Protein AF-A0A6D0Y926-F1 (afdb_monomer_lite)

Foldseek 3Di:
DDDDWDFQWQDADPVQQKTWTDTPVNDDIDIDGNVPDDCVPPPDPDNDDD

Secondary structure (DSSP, 8-state):
------EEEEEEETTTTEEEEEETTSPPPEEEEGGG--GGG---------

InterPro domains:
  IPR002059 Cold-shock protein Csp, DNA-binding [PF00313] (5-49)
  IPR002059 Cold-shock protein Csp, DNA-binding [PS51857] (4-50)
  IPR012340 Nucleic acid-binding, OB-fold [G3DSA:2.40.50.140] (1-48)
  IPR012340 Nucleic acid-binding, OB-fold [SSF50249] (3-43)
  IPR019844 Cold-shock domain, conserved site [PS00352] (18-37)

Organism: Escherichia coli (NCBI:txid562)

pLDDT: mean 75.45, std 14.27, range [41.75, 89.44]

Radius of gyration: 11.11 Å; chains: 1; bounding box: 27×32×25 Å

Structure (mmCIF, N/CA/C/O backbone):
data_AF-A0A6D0Y926-F1
#
_entry.id   AF-A0A6D0Y926-F1
#
loop_
_atom_site.group_PDB
_atom_site.id
_atom_site.type_symbol
_atom_site.label_atom_id
_atom_site.label_alt_id
_atom_site.label_comp_id
_atom_site.label_asym_id
_atom_site.label_entity_id
_atom_site.label_seq_id
_atom_site.pdbx_PDB_ins_code
_atom_site.Cartn_x
_atom_site.Cartn_y
_atom_site.Cartn_z
_atom_site.occupancy
_atom_site.B_iso_or_equiv
_atom_site.auth_seq_id
_atom_site.auth_comp_id
_atom_site.auth_asym_id
_atom_site.auth_atom_id
_atom_site.pdbx_PDB_model_num
ATOM 1 N N . MET A 1 1 ? -8.987 -20.604 0.646 1.00 53.78 1 MET A N 1
ATOM 2 C CA . MET A 1 1 ? -9.961 -19.491 0.584 1.00 53.78 1 MET A CA 1
ATOM 3 C C . MET A 1 1 ? -9.188 -18.177 0.584 1.00 53.78 1 MET A C 1
ATOM 5 O O . MET A 1 1 ? -8.640 -17.840 1.625 1.00 53.78 1 MET A O 1
ATOM 9 N N . SER A 1 2 ? -9.058 -17.467 -0.545 1.00 63.69 2 SER A N 1
ATOM 10 C CA . SER A 1 2 ? -8.532 -16.091 -0.512 1.00 63.69 2 SER A CA 1
ATOM 11 C C . SER A 1 2 ? -9.699 -15.139 -0.257 1.00 63.69 2 SER A C 1
ATOM 13 O O . SER A 1 2 ? -10.765 -15.274 -0.857 1.00 63.69 2 SER A O 1
ATOM 15 N N . ARG A 1 3 ? -9.543 -14.226 0.702 1.00 73.25 3 ARG A N 1
ATOM 16 C CA . ARG A 1 3 ? -10.563 -13.222 1.006 1.00 73.25 3 ARG A CA 1
ATOM 17 C C . ARG A 1 3 ? -10.177 -11.946 0.271 1.00 73.25 3 ARG A C 1
ATOM 19 O O . ARG A 1 3 ? -9.121 -11.388 0.549 1.00 73.25 3 ARG A O 1
ATOM 26 N N . LYS A 1 4 ? -10.997 -11.530 -0.696 1.00 75.81 4 LYS A N 1
ATOM 27 C CA . LYS A 1 4 ? -10.784 -10.280 -1.434 1.00 75.81 4 LYS A CA 1
ATOM 28 C C . LYS A 1 4 ? -11.133 -9.102 -0.522 1.00 75.81 4 LYS A C 1
ATOM 30 O O . LYS A 1 4 ? -12.163 -9.139 0.148 1.00 75.81 4 LYS A O 1
ATOM 35 N N . MET A 1 5 ? -10.276 -8.088 -0.488 1.00 79.94 5 MET A N 1
ATOM 36 C CA . MET A 1 5 ? -10.565 -6.795 0.131 1.00 79.94 5 MET A CA 1
ATOM 37 C C . MET A 1 5 ? -10.152 -5.684 -0.828 1.00 79.94 5 MET A C 1
ATOM 39 O O . MET A 1 5 ? -9.195 -5.851 -1.581 1.00 79.94 5 MET A O 1
ATOM 43 N N . THR A 1 6 ? -10.855 -4.561 -0.772 1.00 82.00 6 THR A N 1
ATOM 44 C CA . THR A 1 6 ? -10.486 -3.325 -1.464 1.00 82.00 6 THR A CA 1
ATOM 45 C C . THR A 1 6 ? -10.080 -2.278 -0.434 1.00 82.00 6 THR A C 1
ATOM 47 O O . THR A 1 6 ? -10.520 -2.310 0.720 1.00 82.00 6 THR A O 1
ATOM 50 N N . GLY A 1 7 ? -9.216 -1.355 -0.834 1.00 85.06 7 GLY A N 1
ATOM 51 C CA . GLY A 1 7 ? -8.724 -0.308 0.044 1.00 85.06 7 GLY A CA 1
ATOM 52 C C . GLY A 1 7 ? -7.931 0.735 -0.721 1.00 85.06 7 GLY A C 1
ATOM 53 O O . GLY A 1 7 ? -7.610 0.549 -1.893 1.00 85.06 7 GLY A O 1
ATOM 54 N N . ILE A 1 8 ? -7.622 1.827 -0.034 1.00 84.56 8 ILE A N 1
ATOM 55 C CA . ILE A 1 8 ? -6.836 2.931 -0.579 1.00 84.56 8 ILE A CA 1
ATOM 56 C C . ILE A 1 8 ? -5.383 2.736 -0.156 1.00 84.56 8 ILE A C 1
ATOM 58 O O . ILE A 1 8 ? -5.092 2.563 1.029 1.00 84.56 8 ILE A O 1
ATOM 62 N N . LEU A 1 9 ? -4.468 2.778 -1.122 1.00 85.44 9 LEU A N 1
ATOM 63 C CA . LEU A 1 9 ? -3.034 2.826 -0.862 1.00 85.44 9 LEU A CA 1
ATOM 64 C C . LEU A 1 9 ? -2.669 4.201 -0.296 1.00 85.44 9 LEU A C 1
ATOM 66 O O . LEU A 1 9 ? -2.682 5.197 -1.011 1.00 85.44 9 LEU A O 1
ATOM 70 N N . LYS A 1 10 ? -2.351 4.252 0.999 1.00 85.06 10 LYS A N 1
ATOM 71 C CA . LYS A 1 10 ? -1.921 5.479 1.681 1.00 85.06 10 LYS A CA 1
ATOM 72 C C . LYS A 1 10 ? -0.518 5.881 1.259 1.00 85.06 10 LYS A C 1
ATOM 74 O O . LYS A 1 10 ? -0.270 7.030 0.916 1.00 85.06 10 LYS A O 1
ATOM 79 N N . THR A 1 11 ? 0.408 4.935 1.337 1.00 83.81 11 THR A N 1
ATOM 80 C CA . THR A 1 11 ? 1.815 5.152 1.010 1.00 83.81 11 THR A CA 1
ATOM 81 C C . THR A 1 11 ? 2.394 3.892 0.397 1.00 83.81 11 THR A C 1
ATOM 83 O O . THR A 1 11 ? 2.013 2.779 0.759 1.00 83.81 11 THR A O 1
ATOM 86 N N . PHE A 1 12 ? 3.329 4.063 -0.529 1.00 84.62 12 PHE A N 1
ATOM 87 C CA . PHE A 1 12 ? 4.117 2.971 -1.076 1.00 84.62 12 PHE A CA 1
ATOM 88 C C . PHE A 1 12 ? 5.541 3.460 -1.316 1.00 84.62 12 PHE A C 1
ATOM 90 O O . PHE A 1 12 ? 5.761 4.430 -2.038 1.00 84.62 12 PHE A O 1
ATOM 97 N N . ASP A 1 13 ? 6.502 2.795 -0.689 1.00 84.94 13 ASP A N 1
ATOM 98 C CA . ASP A 1 13 ? 7.919 2.981 -0.948 1.00 84.94 13 ASP A CA 1
ATOM 99 C C . ASP A 1 13 ? 8.413 1.854 -1.857 1.00 84.94 13 ASP A C 1
ATOM 101 O O . ASP A 1 13 ? 8.628 0.719 -1.419 1.00 84.94 13 ASP A O 1
ATOM 105 N N . GLY A 1 14 ? 8.624 2.191 -3.129 1.00 81.12 14 GLY A N 1
ATOM 106 C CA . GLY A 1 14 ? 9.158 1.263 -4.121 1.00 81.12 14 GLY A CA 1
ATOM 107 C C . GLY A 1 14 ? 10.601 0.825 -3.854 1.00 81.12 14 GLY A C 1
ATOM 108 O O . GLY A 1 14 ? 10.988 -0.239 -4.326 1.00 81.12 14 GLY A O 1
ATOM 109 N N . LYS A 1 15 ? 11.392 1.580 -3.073 1.00 82.56 15 LYS A N 1
ATOM 110 C CA . LYS A 1 15 ? 12.766 1.184 -2.715 1.00 82.56 15 LYS A 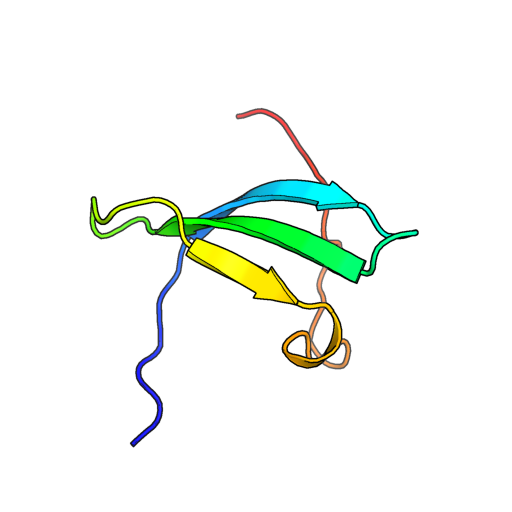CA 1
ATOM 111 C C . LYS A 1 15 ? 12.769 0.101 -1.644 1.00 82.56 15 LYS A C 1
ATOM 113 O O . LYS A 1 15 ? 13.492 -0.882 -1.770 1.00 82.56 15 LYS A O 1
ATOM 118 N N . SER A 1 16 ? 11.949 0.273 -0.607 1.00 85.00 16 SER A N 1
ATOM 119 C CA . SER A 1 16 ? 11.794 -0.725 0.460 1.00 85.00 16 SER A CA 1
ATOM 120 C C . SER A 1 16 ? 10.839 -1.862 0.084 1.00 85.00 16 SER A C 1
ATOM 122 O O . SER A 1 16 ? 10.788 -2.869 0.789 1.00 85.00 16 SER A O 1
ATOM 124 N N . GLY A 1 17 ? 10.046 -1.697 -0.981 1.00 85.50 17 GLY A N 1
ATOM 125 C CA . GLY A 1 17 ? 9.016 -2.647 -1.398 1.00 85.50 17 GLY A CA 1
ATOM 126 C C . GLY A 1 17 ? 7.859 -2.758 -0.404 1.00 85.50 17 GLY A C 1
ATOM 127 O O . GLY A 1 17 ? 7.235 -3.814 -0.302 1.00 8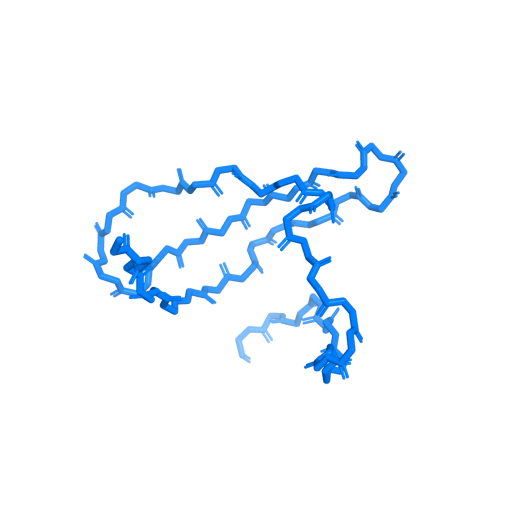5.50 17 GLY A O 1
ATOM 128 N N . LYS A 1 18 ? 7.589 -1.701 0.369 1.00 87.19 18 LYS A N 1
ATOM 129 C CA . LYS A 1 18 ? 6.575 -1.692 1.432 1.00 87.19 18 LYS A CA 1
ATOM 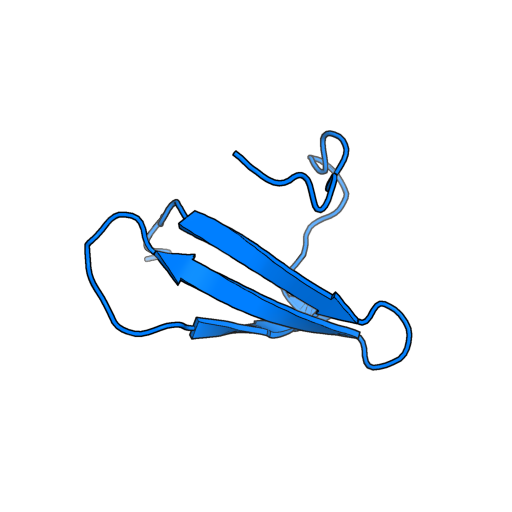130 C C . LYS A 1 18 ? 5.566 -0.586 1.196 1.00 87.19 18 LYS A C 1
ATOM 132 O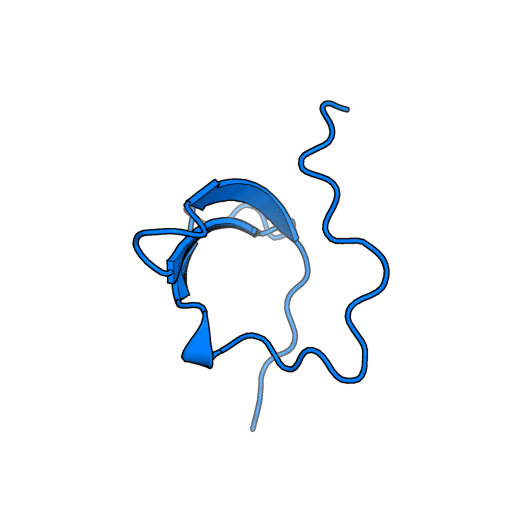 O . LYS A 1 18 ? 5.931 0.522 0.823 1.00 87.19 18 LYS A O 1
ATOM 137 N N . GLY A 1 19 ? 4.306 -0.867 1.483 1.00 88.62 19 GLY A N 1
ATOM 138 C CA . GLY A 1 19 ? 3.239 0.118 1.469 1.00 88.62 19 GLY A CA 1
ATOM 139 C C . GLY A 1 19 ? 2.263 -0.066 2.614 1.00 88.62 19 GLY A C 1
ATOM 140 O O . GLY A 1 19 ? 2.332 -1.032 3.373 1.00 88.62 19 GLY A O 1
ATOM 141 N N . LEU A 1 20 ? 1.344 0.879 2.727 1.00 89.44 20 LEU A N 1
ATOM 142 C CA . LEU A 1 20 ? 0.270 0.868 3.699 1.00 89.44 20 LEU A CA 1
ATOM 143 C C . LEU A 1 20 ? -1.057 1.047 2.969 1.00 89.44 20 LEU A C 1
ATOM 145 O O . LEU A 1 20 ? -1.215 1.979 2.182 1.00 89.44 20 LEU A O 1
ATOM 149 N N . ILE A 1 21 ? -2.005 0.158 3.240 1.00 88.75 21 ILE A N 1
ATOM 150 C CA . ILE A 1 21 ? -3.354 0.197 2.679 1.00 88.75 21 ILE A CA 1
ATOM 151 C C . ILE A 1 21 ? -4.342 0.441 3.811 1.00 88.75 21 ILE A C 1
ATOM 153 O O . ILE A 1 21 ? -4.285 -0.234 4.837 1.00 88.75 21 ILE A O 1
ATOM 157 N N . THR A 1 22 ? -5.286 1.350 3.597 1.00 88.94 22 THR A N 1
ATOM 158 C CA . THR A 1 22 ? -6.482 1.479 4.431 1.00 88.94 22 THR A CA 1
ATOM 159 C C . THR A 1 22 ? -7.618 0.693 3.796 1.00 88.94 22 THR A C 1
ATOM 161 O O . THR A 1 22 ? -8.094 1.084 2.726 1.00 88.94 22 THR A O 1
ATOM 164 N N . PRO A 1 23 ? -8.065 -0.412 4.412 1.00 88.12 23 PRO A N 1
ATOM 165 C CA . PRO A 1 23 ? -9.202 -1.167 3.908 1.00 88.12 23 PRO A CA 1
ATOM 166 C C . PRO A 1 23 ? -10.468 -0.307 3.927 1.00 88.12 23 PRO A C 1
ATOM 168 O O . PRO A 1 23 ? -10.731 0.392 4.904 1.00 88.12 23 PRO A O 1
ATOM 171 N N . SER A 1 24 ? -11.305 -0.416 2.895 1.00 85.31 24 SER A N 1
ATOM 172 C CA . SER A 1 24 ? -12.615 0.258 2.872 1.00 85.31 24 SER A CA 1
ATOM 173 C C . SER A 1 24 ? -13.577 -0.276 3.942 1.00 85.31 24 SER A C 1
ATOM 175 O O . SER A 1 24 ? -14.548 0.383 4.28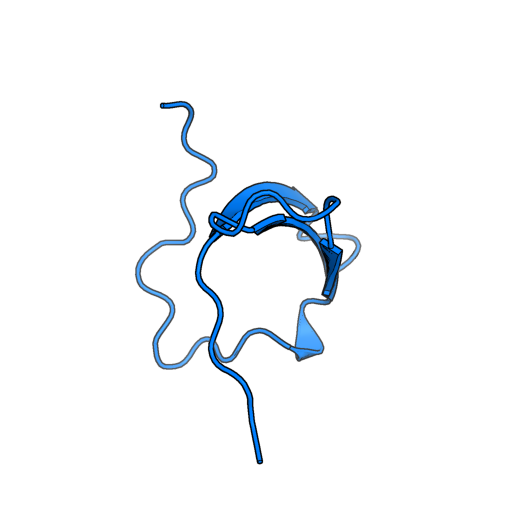8 1.00 85.31 24 SER A O 1
ATOM 177 N N . ASP A 1 25 ? -13.285 -1.455 4.494 1.00 81.81 25 ASP A N 1
ATOM 178 C CA . ASP A 1 25 ? -14.070 -2.152 5.521 1.00 81.81 25 ASP A CA 1
ATOM 179 C C . ASP A 1 25 ? -13.902 -1.555 6.938 1.00 81.81 25 ASP A C 1
ATOM 181 O O . ASP A 1 25 ? -14.230 -2.197 7.931 1.00 81.81 25 ASP A O 1
ATOM 185 N N . GLY A 1 26 ? -13.303 -0.363 7.065 1.00 79.62 26 GLY A N 1
ATOM 186 C CA . GLY A 1 26 ? -13.126 0.341 8.345 1.00 79.62 26 GLY A CA 1
ATOM 187 C C . GLY A 1 26 ? -12.148 -0.322 9.322 1.00 79.62 26 GLY A C 1
ATOM 188 O O . GLY A 1 26 ? -12.069 0.062 10.488 1.00 79.62 26 GLY A O 1
ATOM 189 N N . ARG A 1 27 ? -11.404 -1.333 8.865 1.00 81.25 27 ARG A N 1
ATOM 190 C CA . ARG A 1 27 ? -10.370 -2.008 9.657 1.00 81.25 27 ARG A CA 1
ATOM 191 C C . ARG A 1 27 ? -9.115 -1.148 9.759 1.00 81.25 27 ARG A C 1
ATOM 193 O O . ARG A 1 27 ? -8.934 -0.190 9.012 1.00 81.25 27 ARG A O 1
ATOM 200 N N . ILE A 1 28 ? -8.230 -1.540 10.672 1.00 88.50 28 ILE A N 1
ATOM 201 C CA . ILE A 1 28 ? -6.915 -0.917 10.817 1.00 88.50 28 ILE A CA 1
ATOM 202 C C . ILE A 1 28 ? -6.115 -0.991 9.515 1.00 88.50 28 ILE A C 1
ATOM 204 O O . ILE A 1 28 ? -6.303 -1.901 8.702 1.00 88.50 28 ILE A O 1
ATOM 208 N N . ASP A 1 29 ? -5.199 -0.042 9.355 1.00 87.50 29 ASP A N 1
ATOM 209 C CA . ASP A 1 29 ? -4.283 -0.021 8.225 1.00 87.50 29 ASP A CA 1
ATOM 210 C C . ASP A 1 29 ? -3.453 -1.311 8.165 1.00 87.50 29 ASP A C 1
ATOM 212 O O . ASP A 1 29 ? -2.967 -1.820 9.179 1.00 87.50 29 ASP A O 1
ATOM 216 N N . VAL A 1 30 ? -3.281 -1.832 6.953 1.00 88.38 30 VAL A N 1
ATOM 217 C CA . VAL A 1 30 ? -2.596 -3.097 6.688 1.00 88.38 30 VAL A CA 1
ATOM 218 C C . VAL A 1 30 ? -1.325 -2.829 5.895 1.00 88.38 30 VAL A C 1
ATOM 220 O O . VAL A 1 30 ? -1.336 -2.096 4.905 1.00 88.38 30 VAL A O 1
ATOM 223 N N . GLN A 1 31 ? -0.221 -3.443 6.320 1.00 88.25 31 GLN A N 1
ATOM 224 C CA . GLN A 1 31 ? 1.052 -3.352 5.612 1.00 88.25 31 GLN A CA 1
ATOM 225 C C . GLN A 1 31 ? 1.033 -4.242 4.364 1.00 88.25 31 GLN A C 1
ATOM 227 O O . GLN A 1 31 ? 0.724 -5.432 4.434 1.00 88.25 31 GLN A O 1
ATOM 232 N N . LEU A 1 32 ? 1.389 -3.658 3.226 1.00 86.88 32 LEU A N 1
ATOM 233 C CA . LEU A 1 32 ? 1.547 -4.337 1.949 1.00 86.88 32 LEU A CA 1
ATOM 234 C C . LEU A 1 32 ? 3.033 -4.541 1.657 1.00 86.88 32 LEU A C 1
ATOM 236 O O . LEU A 1 32 ? 3.825 -3.609 1.783 1.00 86.88 32 LEU A O 1
ATOM 240 N N . HIS A 1 33 ? 3.402 -5.737 1.208 1.00 88.25 33 HIS A N 1
ATOM 241 C CA . HIS A 1 33 ? 4.725 -6.007 0.652 1.00 88.25 33 HIS A CA 1
ATOM 242 C C . HIS A 1 33 ? 4.630 -6.167 -0.867 1.00 88.25 33 HIS A C 1
ATOM 244 O O . HIS A 1 33 ? 3.669 -6.754 -1.362 1.00 88.25 33 HIS A O 1
ATOM 250 N N . VAL A 1 34 ? 5.639 -5.704 -1.605 1.00 83.31 34 VAL A N 1
ATOM 251 C CA . VAL A 1 34 ? 5.694 -5.763 -3.075 1.00 83.31 34 VAL A CA 1
ATOM 252 C C . VAL A 1 34 ? 5.536 -7.186 -3.615 1.00 83.31 34 VAL A C 1
ATOM 254 O O . VAL A 1 34 ? 4.939 -7.375 -4.664 1.00 83.31 34 VAL A O 1
ATOM 257 N N . SER A 1 35 ? 5.965 -8.211 -2.870 1.00 83.31 35 SER A N 1
ATOM 258 C CA . SER A 1 35 ? 5.763 -9.617 -3.263 1.00 83.31 35 SER A CA 1
ATOM 259 C C . SER A 1 35 ? 4.294 -10.042 -3.335 1.00 83.31 35 SER A C 1
ATOM 261 O O . SER A 1 35 ? 3.989 -11.052 -3.959 1.00 83.31 35 SER A O 1
ATOM 263 N N . ALA A 1 36 ? 3.390 -9.313 -2.676 1.00 79.88 36 ALA A N 1
ATOM 264 C CA . ALA A 1 36 ? 1.953 -9.560 -2.746 1.00 79.88 36 ALA A CA 1
ATOM 265 C C . ALA A 1 36 ? 1.292 -8.857 -3.945 1.00 79.88 36 ALA A C 1
ATOM 267 O O . ALA A 1 36 ? 0.127 -9.126 -4.237 1.00 79.88 36 ALA A O 1
ATOM 268 N N . LEU A 1 37 ? 2.013 -7.966 -4.636 1.00 75.81 37 LEU A N 1
ATOM 269 C CA . LEU A 1 37 ? 1.531 -7.316 -5.847 1.00 75.81 37 LEU A CA 1
ATOM 270 C C . LEU A 1 37 ? 1.707 -8.262 -7.033 1.00 75.81 37 LEU A C 1
ATOM 272 O O . LEU A 1 37 ? 2.818 -8.651 -7.388 1.00 75.81 37 LEU A O 1
ATOM 276 N N . ASN A 1 38 ? 0.596 -8.605 -7.679 1.00 70.50 38 ASN A N 1
ATOM 277 C CA . ASN A 1 38 ? 0.624 -9.246 -8.983 1.00 70.50 38 ASN A CA 1
ATOM 278 C C . ASN A 1 38 ? 0.482 -8.157 -10.050 1.00 70.50 38 ASN A C 1
ATOM 280 O O . ASN A 1 38 ? -0.618 -7.690 -10.328 1.00 70.50 38 ASN A O 1
ATOM 284 N N . LEU A 1 39 ? 1.612 -7.731 -10.619 1.00 59.69 39 LEU A N 1
ATOM 285 C CA . LEU A 1 39 ? 1.680 -6.632 -11.592 1.00 59.69 39 LEU A CA 1
ATOM 286 C C . LEU A 1 39 ? 0.986 -6.937 -12.931 1.00 59.69 39 LEU A C 1
ATOM 288 O O . LEU A 1 39 ? 0.887 -6.046 -13.767 1.00 59.69 39 LEU A O 1
ATOM 292 N N . ARG A 1 40 ? 0.503 -8.168 -13.156 1.00 52.59 40 ARG A N 1
ATOM 293 C CA . ARG A 1 40 ? -0.192 -8.532 -14.404 1.00 52.59 40 ARG A CA 1
ATOM 294 C C . ARG A 1 40 ? -1.519 -7.787 -14.593 1.00 52.59 40 ARG A C 1
ATOM 296 O O . ARG A 1 40 ? -1.924 -7.625 -15.735 1.00 52.59 40 ARG A O 1
ATOM 303 N N . ASP A 1 41 ? -2.116 -7.301 -13.503 1.00 53.34 41 ASP A N 1
ATOM 304 C CA . ASP A 1 41 ? -3.352 -6.505 -13.490 1.00 53.34 41 ASP A CA 1
ATOM 305 C C . ASP A 1 41 ? -3.136 -5.111 -12.869 1.00 53.34 41 ASP A C 1
ATOM 307 O O . ASP A 1 41 ? -4.092 -4.460 -12.449 1.00 53.34 41 ASP A O 1
ATOM 311 N N . ALA A 1 42 ? -1.881 -4.659 -12.738 1.00 52.97 42 ALA A N 1
ATOM 312 C CA . ALA A 1 42 ? -1.583 -3.350 -12.165 1.00 52.97 42 ALA A CA 1
ATOM 313 C C . ALA A 1 42 ? -1.896 -2.247 -13.183 1.00 52.97 42 ALA A C 1
ATOM 315 O O . ALA A 1 42 ? -1.013 -1.735 -13.870 1.00 52.97 42 ALA A O 1
ATOM 316 N N . 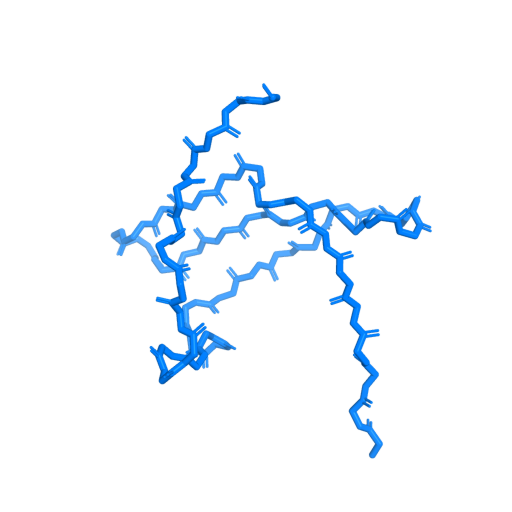GLU A 1 43 ? -3.177 -1.896 -13.267 1.00 56.41 43 GLU A N 1
ATOM 317 C CA . GLU A 1 43 ? -3.609 -0.589 -13.739 1.00 56.41 43 GLU A CA 1
ATOM 318 C C . GLU A 1 43 ? -2.959 0.453 -12.816 1.00 56.41 43 GLU A C 1
ATOM 320 O O . GLU A 1 43 ? -2.940 0.280 -11.596 1.00 56.41 43 GLU A O 1
ATOM 325 N N . GLU A 1 44 ? -2.301 1.434 -13.426 1.00 57.00 44 GLU A N 1
ATOM 326 C CA . GLU A 1 44 ? -1.429 2.447 -12.827 1.00 57.00 44 GLU A CA 1
ATOM 327 C C . GLU A 1 44 ? -1.652 2.671 -11.315 1.00 57.00 44 GLU A C 1
ATOM 329 O O . GLU A 1 44 ? -2.664 3.229 -10.886 1.00 57.00 44 GLU A O 1
ATOM 334 N N . ILE A 1 45 ? -0.700 2.223 -10.481 1.00 56.81 45 ILE A N 1
ATOM 335 C CA . ILE A 1 45 ? -0.739 2.459 -9.029 1.00 56.81 45 ILE A CA 1
ATOM 336 C C . ILE A 1 45 ? -0.324 3.910 -8.786 1.00 56.81 45 ILE A C 1
ATOM 338 O O . ILE A 1 45 ? 0.797 4.206 -8.369 1.00 56.81 45 ILE A O 1
ATOM 342 N N . THR A 1 46 ? -1.229 4.830 -9.086 1.00 56.25 46 THR A N 1
ATOM 343 C CA . THR A 1 46 ? -1.026 6.247 -8.827 1.00 56.25 46 THR A CA 1
ATOM 344 C C . THR A 1 46 ? -1.290 6.492 -7.351 1.00 56.25 46 THR A C 1
ATOM 346 O O . THR A 1 46 ? -2.411 6.362 -6.861 1.00 56.25 46 THR A O 1
ATOM 349 N N . THR A 1 47 ? -0.238 6.845 -6.609 1.00 52.78 47 THR A N 1
ATOM 350 C CA . THR A 1 47 ? -0.368 7.469 -5.289 1.00 52.78 47 THR A CA 1
ATOM 351 C C . THR A 1 47 ? -1.014 8.837 -5.485 1.00 52.78 47 THR A C 1
ATOM 353 O O . THR A 1 47 ? -0.328 9.844 -5.649 1.00 52.78 47 THR A O 1
ATOM 356 N N . GLY A 1 48 ? -2.341 8.849 -5.564 1.00 45.84 48 GLY A N 1
ATOM 357 C CA . GLY A 1 48 ? -3.152 10.020 -5.861 1.00 45.84 48 GLY A CA 1
ATOM 358 C C . GLY A 1 48 ? -4.077 10.337 -4.698 1.00 45.84 48 GLY A C 1
ATOM 359 O O . GLY A 1 48 ? -4.935 9.536 -4.338 1.00 45.84 48 GLY A O 1
ATOM 360 N N . LEU A 1 49 ? -3.863 11.508 -4.099 1.00 51.38 49 LEU A N 1
ATOM 361 C CA . LEU A 1 49 ? -4.804 12.175 -3.205 1.00 51.38 49 LEU A CA 1
ATOM 362 C C . LEU A 1 49 ? -6.197 12.254 -3.852 1.00 51.38 49 LEU A C 1
ATOM 364 O O . LEU A 1 49 ? -6.283 12.656 -5.004 1.00 51.38 49 LEU A O 1
ATOM 368 N N . ARG A 1 50 ? -7.212 11.889 -3.055 1.00 41.75 50 ARG A N 1
ATOM 369 C CA . ARG A 1 50 ? -8.672 12.079 -3.193 1.00 41.75 50 ARG A CA 1
ATOM 370 C C . ARG A 1 50 ? -9.262 12.294 -4.590 1.00 41.75 50 ARG A C 1
ATOM 372 O O . ARG A 1 50 ? -9.058 13.386 -5.154 1.00 41.75 50 ARG A O 1
#

Sequence (50 aa):
MSRKMTGILKTFDGKSGKGLITPSDGRIDVQLHVSALNLRDAEEITTGLR